Protein AF-A0A7V8LJT0-F1 (afdb_monomer_lite)

Radius of gyration: 13.95 Å; chains: 1; bounding box: 36×23×34 Å

Sequence (64 aa):
RKDGLSRIDEFEARHVEETGTKLLQRSQVVADAVKANKLALVYLTYKLADGRVVLHGHVGDIGE

Secondary structure (DSSP, 8-state):
-------HHHHHHHHHHHHHHHHHHH-HHHHHHHHTTS--EEEEEE-TTT--EEEEEEES----

pLDDT: mean 78.26, std 14.03, range [43.53, 92.12]

Structure (mmCIF, N/CA/C/O backbone):
data_AF-A0A7V8LJT0-F1
#
_entry.id   AF-A0A7V8LJT0-F1
#
loop_
_atom_site.group_PDB
_atom_site.id
_atom_site.type_symbol
_atom_site.label_atom_id
_atom_site.label_alt_id
_atom_site.label_comp_id
_atom_site.label_asym_id
_atom_site.label_entity_id
_atom_site.label_seq_id
_atom_site.pdbx_PDB_ins_code
_atom_site.Cartn_x
_atom_site.Cartn_y
_atom_site.Cartn_z
_atom_site.occupancy
_atom_site.B_iso_or_equiv
_atom_site.auth_seq_id
_atom_site.auth_comp_id
_atom_site.auth_asym_id
_atom_site.auth_atom_id
_atom_site.pdbx_PDB_model_num
ATOM 1 N N . ARG A 1 1 ? 22.902 -12.440 9.993 1.00 43.53 1 ARG A N 1
ATOM 2 C CA . ARG A 1 1 ? 22.884 -13.403 8.868 1.00 43.53 1 ARG A CA 1
ATOM 3 C C . ARG A 1 1 ? 22.205 -12.650 7.730 1.00 43.53 1 ARG A C 1
ATOM 5 O O . ARG A 1 1 ? 21.102 -12.186 7.951 1.00 43.53 1 ARG A O 1
ATOM 12 N N . LYS A 1 2 ? 22.938 -12.290 6.667 1.00 44.66 2 LYS A N 1
ATOM 13 C CA . LYS A 1 2 ? 22.426 -11.434 5.583 1.00 44.66 2 LYS A CA 1
ATOM 14 C C . LYS A 1 2 ? 21.592 -12.319 4.662 1.00 44.66 2 LYS A C 1
ATOM 16 O O . LYS A 1 2 ? 22.174 -13.058 3.874 1.00 44.66 2 LYS A O 1
ATOM 21 N N . ASP A 1 3 ? 20.277 -12.303 4.839 1.00 50.38 3 ASP A N 1
ATOM 22 C CA . ASP A 1 3 ? 19.353 -12.974 3.929 1.00 50.38 3 ASP A CA 1
ATOM 23 C C . ASP A 1 3 ? 19.553 -12.418 2.518 1.00 50.38 3 ASP A C 1
ATOM 25 O O . ASP A 1 3 ? 19.606 -11.204 2.305 1.00 50.38 3 ASP A O 1
ATOM 29 N N . GLY A 1 4 ? 19.805 -13.336 1.587 1.00 49.16 4 GLY A N 1
ATOM 30 C CA . GLY A 1 4 ? 20.251 -13.067 0.227 1.00 49.16 4 GLY A CA 1
ATOM 31 C C . GLY A 1 4 ? 19.181 -12.392 -0.620 1.00 49.16 4 GLY A C 1
ATOM 32 O O . GLY A 1 4 ? 18.549 -13.039 -1.443 1.00 49.16 4 GLY A O 1
ATOM 33 N N . LEU A 1 5 ? 19.019 -11.085 -0.449 1.00 50.00 5 LEU A N 1
ATOM 34 C CA . LEU A 1 5 ? 18.194 -10.246 -1.310 1.00 50.00 5 LEU A CA 1
ATOM 35 C C . LEU A 1 5 ? 19.082 -9.757 -2.451 1.00 50.00 5 LEU A C 1
ATOM 37 O O . LEU A 1 5 ? 19.940 -8.894 -2.266 1.00 50.00 5 LEU A O 1
ATOM 41 N N . SER A 1 6 ? 18.942 -10.391 -3.611 1.00 52.56 6 SER A N 1
ATOM 42 C CA . SER A 1 6 ? 19.801 -10.159 -4.782 1.00 52.56 6 SER A CA 1
ATOM 43 C C . SER A 1 6 ? 19.093 -9.397 -5.902 1.00 52.56 6 SER A C 1
ATOM 45 O O . SER A 1 6 ? 19.701 -9.155 -6.944 1.00 52.56 6 SER A O 1
ATOM 47 N N . ARG A 1 7 ? 17.836 -8.976 -5.701 1.00 58.53 7 ARG A N 1
ATOM 48 C CA . ARG A 1 7 ? 17.075 -8.201 -6.688 1.00 58.53 7 ARG A CA 1
ATOM 49 C C . ARG A 1 7 ? 16.567 -6.897 -6.095 1.00 58.53 7 ARG A C 1
ATOM 51 O O . ARG A 1 7 ? 16.015 -6.867 -4.999 1.00 58.53 7 ARG A O 1
ATOM 58 N N . ILE A 1 8 ? 16.769 -5.821 -6.849 1.00 58.03 8 ILE A N 1
ATOM 59 C CA . ILE A 1 8 ? 16.345 -4.457 -6.511 1.00 58.03 8 ILE A CA 1
ATOM 60 C C . ILE A 1 8 ? 14.830 -4.417 -6.250 1.00 58.03 8 ILE A C 1
ATOM 62 O O . ILE A 1 8 ? 14.398 -3.763 -5.304 1.00 58.03 8 ILE A O 1
ATOM 66 N N . ASP A 1 9 ? 14.055 -5.222 -6.982 1.00 56.16 9 ASP A N 1
ATOM 67 C CA . ASP A 1 9 ? 12.598 -5.318 -6.848 1.00 56.16 9 ASP A CA 1
ATOM 68 C C . ASP A 1 9 ? 12.147 -5.743 -5.432 1.00 56.16 9 ASP A C 1
ATOM 70 O O . ASP A 1 9 ? 11.135 -5.262 -4.924 1.00 56.16 9 ASP A O 1
ATOM 74 N N . GLU A 1 10 ? 12.911 -6.612 -4.755 1.00 58.09 10 GLU A N 1
ATOM 75 C CA . GLU A 1 10 ? 12.595 -7.079 -3.393 1.00 58.09 10 GLU A CA 1
ATOM 76 C C . GLU A 1 10 ? 12.865 -5.995 -2.335 1.00 58.09 10 GLU A C 1
ATOM 78 O O . GLU A 1 10 ? 12.224 -5.960 -1.282 1.00 58.09 10 GLU A O 1
ATOM 83 N N . PHE A 1 11 ? 13.801 -5.080 -2.607 1.00 59.78 11 PHE A N 1
ATOM 84 C CA . PHE A 1 11 ? 14.023 -3.910 -1.758 1.00 59.78 11 PHE A CA 1
ATOM 85 C C . PHE A 1 11 ? 12.934 -2.854 -1.959 1.00 59.78 11 PHE A C 1
ATOM 87 O O . PHE A 1 11 ? 12.510 -2.248 -0.976 1.00 59.78 11 PHE A O 1
ATOM 94 N N . GLU A 1 12 ? 12.467 -2.656 -3.193 1.00 58.91 12 GLU A N 1
ATOM 95 C CA . GLU A 1 12 ? 11.393 -1.708 -3.508 1.00 58.91 12 GLU A CA 1
ATOM 96 C C . GLU A 1 12 ? 10.069 -2.131 -2.868 1.00 58.91 12 GLU A C 1
ATOM 98 O O . GLU A 1 12 ? 9.441 -1.324 -2.184 1.00 58.91 12 GLU A O 1
ATOM 103 N N . ALA A 1 13 ? 9.698 -3.408 -2.991 1.00 64.19 13 ALA A N 1
ATOM 104 C CA . ALA A 1 13 ? 8.496 -3.959 -2.367 1.00 64.19 13 ALA A CA 1
ATOM 105 C C . ALA A 1 13 ? 8.476 -3.722 -0.845 1.00 64.19 13 ALA A C 1
ATOM 107 O O . ALA A 1 13 ? 7.516 -3.174 -0.298 1.00 64.19 13 ALA A O 1
ATOM 108 N N . ARG A 1 14 ? 9.589 -4.034 -0.168 1.00 66.06 14 ARG A N 1
ATOM 109 C CA . ARG A 1 14 ? 9.733 -3.826 1.279 1.00 66.06 14 ARG A CA 1
ATOM 110 C C . ARG A 1 14 ? 9.742 -2.343 1.667 1.00 66.06 14 ARG A C 1
ATOM 112 O O . ARG A 1 14 ? 9.223 -1.983 2.719 1.00 66.06 14 ARG A O 1
ATOM 119 N N . HIS A 1 15 ? 10.300 -1.460 0.837 1.00 69.44 15 HIS A N 1
ATOM 120 C CA . HIS A 1 15 ? 10.310 -0.023 1.124 1.00 69.44 15 HIS A CA 1
ATOM 121 C C . HIS A 1 15 ? 8.900 0.589 1.116 1.00 69.44 15 HIS A C 1
ATOM 123 O O . HIS A 1 15 ? 8.583 1.459 1.936 1.00 69.44 15 HIS A O 1
ATOM 129 N N . VAL A 1 16 ? 8.041 0.121 0.209 1.00 67.44 16 VAL A N 1
ATOM 130 C CA . VAL A 1 16 ? 6.649 0.575 0.119 1.00 67.44 16 VAL A CA 1
ATOM 131 C C . VAL A 1 16 ? 5.856 0.126 1.357 1.00 67.44 16 VAL A C 1
ATOM 133 O O . VAL A 1 16 ? 5.150 0.938 1.960 1.00 67.44 16 VAL A O 1
ATOM 136 N N . GLU A 1 17 ? 6.058 -1.110 1.816 1.00 70.50 17 GLU A N 1
ATOM 137 C CA . GLU A 1 17 ? 5.436 -1.638 3.039 1.00 70.50 17 GLU A CA 1
ATOM 138 C C . GLU A 1 17 ? 5.913 -0.913 4.317 1.00 70.50 17 GLU A C 1
ATOM 140 O O . GLU A 1 17 ? 5.110 -0.524 5.176 1.00 70.50 17 GLU A O 1
ATOM 145 N N . GLU A 1 18 ? 7.218 -0.645 4.435 1.00 76.75 18 GLU A N 1
ATOM 146 C CA . GLU A 1 18 ? 7.778 0.129 5.552 1.00 76.75 18 GLU A CA 1
ATOM 147 C C . GLU A 1 18 ? 7.212 1.555 5.607 1.00 76.75 18 GLU A C 1
ATOM 149 O O . GLU A 1 18 ? 7.015 2.121 6.689 1.00 76.75 18 GLU A O 1
ATOM 154 N N . THR A 1 19 ? 6.940 2.151 4.446 1.00 75.75 19 THR A N 1
ATOM 155 C CA . THR A 1 19 ? 6.345 3.486 4.354 1.00 75.75 19 THR A CA 1
ATOM 156 C C . THR A 1 19 ? 4.896 3.480 4.836 1.00 75.75 19 THR A C 1
ATOM 158 O O . THR A 1 19 ? 4.520 4.343 5.634 1.00 75.75 19 THR A O 1
ATOM 161 N N . GLY A 1 20 ? 4.100 2.482 4.443 1.00 73.44 20 GLY A N 1
ATOM 162 C CA . GLY A 1 20 ? 2.738 2.315 4.958 1.00 73.44 20 GLY A CA 1
ATOM 163 C C . GLY A 1 20 ? 2.691 2.092 6.465 1.00 73.44 20 GLY A C 1
ATOM 164 O O . GLY A 1 20 ? 1.898 2.719 7.170 1.00 73.44 20 GLY A O 1
ATOM 165 N N . THR A 1 21 ? 3.622 1.293 6.985 1.00 78.56 21 THR A N 1
ATOM 166 C CA . THR A 1 21 ? 3.768 1.067 8.429 1.00 78.56 21 THR A CA 1
ATOM 167 C C . THR A 1 21 ? 4.073 2.368 9.178 1.00 78.56 21 THR A C 1
ATOM 169 O O . THR A 1 21 ? 3.453 2.658 10.202 1.00 78.56 21 THR A O 1
ATOM 172 N N . LYS A 1 22 ? 4.974 3.210 8.653 1.00 81.06 22 LYS A N 1
ATOM 173 C CA . LYS A 1 22 ? 5.270 4.532 9.239 1.00 81.06 22 LYS A CA 1
ATOM 174 C C . LYS A 1 22 ? 4.071 5.479 9.179 1.00 81.06 22 LYS A C 1
ATOM 176 O O . LYS A 1 22 ? 3.884 6.267 10.106 1.00 81.06 22 LYS A O 1
ATOM 181 N N . LEU A 1 23 ? 3.264 5.410 8.120 1.00 80.75 23 LEU A N 1
ATOM 182 C CA . LEU A 1 23 ? 2.047 6.210 7.983 1.00 80.75 23 LEU A CA 1
ATOM 183 C C . LEU A 1 23 ? 1.027 5.850 9.076 1.00 80.75 23 LEU A C 1
ATOM 185 O O . LEU A 1 23 ? 0.499 6.740 9.741 1.00 80.75 23 LEU A O 1
ATOM 189 N N . LEU A 1 24 ? 0.826 4.551 9.315 1.00 79.88 24 LEU A N 1
ATOM 190 C CA . LEU A 1 24 ? -0.044 4.034 10.375 1.00 79.88 24 LEU A CA 1
ATOM 191 C C . LEU A 1 24 ? 0.471 4.381 11.778 1.00 79.88 24 LEU A C 1
ATOM 193 O O . LEU A 1 24 ? -0.317 4.691 12.664 1.00 79.88 24 LEU A O 1
ATOM 197 N N . GLN A 1 25 ? 1.789 4.370 11.987 1.00 81.75 25 GLN A N 1
ATOM 198 C CA . GLN A 1 25 ? 2.389 4.726 13.279 1.00 81.75 25 GLN A CA 1
ATOM 199 C C . GLN A 1 25 ? 2.321 6.227 13.589 1.00 81.75 25 GLN A C 1
ATOM 201 O O . GLN A 1 25 ? 2.279 6.604 14.757 1.00 81.75 25 GLN A O 1
ATOM 206 N N . ARG A 1 26 ? 2.355 7.093 12.568 1.00 86.81 26 ARG A N 1
ATOM 207 C CA . ARG A 1 26 ? 2.407 8.555 12.751 1.00 86.81 26 ARG A CA 1
ATOM 208 C C . ARG A 1 26 ? 1.049 9.242 12.655 1.00 86.81 26 ARG A C 1
ATOM 210 O O . ARG A 1 26 ? 0.911 10.344 13.177 1.00 86.81 26 ARG A O 1
ATOM 217 N N . SER A 1 27 ? 0.067 8.630 11.994 1.00 88.31 27 SER A N 1
ATOM 218 C CA . SER A 1 27 ? -1.267 9.204 11.816 1.00 88.31 27 SER A CA 1
ATOM 219 C C . SER A 1 27 ? -2.332 8.339 12.478 1.00 88.31 27 SER A C 1
ATOM 221 O O . SER A 1 27 ? -2.774 7.332 11.923 1.00 88.31 27 SER A O 1
ATOM 223 N N . GLN A 1 28 ? -2.794 8.782 13.649 1.00 86.06 28 GLN A N 1
ATOM 224 C CA . GLN A 1 28 ? -3.871 8.115 14.380 1.00 86.06 28 GLN A CA 1
ATOM 225 C C . GLN A 1 28 ? -5.166 8.058 13.553 1.00 86.06 28 GLN A C 1
ATOM 227 O O . GLN A 1 28 ? -5.845 7.041 13.548 1.00 86.06 28 GLN A O 1
ATOM 232 N N . VAL A 1 29 ? -5.454 9.105 12.768 1.00 91.88 29 VAL A N 1
ATOM 233 C CA . VAL A 1 29 ? -6.630 9.165 11.881 1.00 91.88 29 VAL A CA 1
ATOM 234 C C . VAL A 1 29 ? -6.613 8.035 10.851 1.00 91.88 29 VAL A C 1
ATOM 236 O O . VAL A 1 29 ? -7.634 7.391 10.622 1.00 91.88 29 VAL A O 1
ATOM 239 N N . VAL A 1 30 ? -5.454 7.776 10.241 1.00 86.25 30 VAL A N 1
ATOM 240 C CA . VAL A 1 30 ? -5.314 6.711 9.239 1.00 86.25 30 VAL A CA 1
ATOM 241 C C . VAL A 1 30 ? -5.381 5.341 9.906 1.00 86.25 30 VAL A C 1
ATOM 243 O O . VAL A 1 30 ? -6.096 4.466 9.424 1.00 86.25 30 VAL A O 1
ATOM 246 N N . ALA A 1 31 ? -4.712 5.166 11.048 1.00 86.19 31 ALA A N 1
ATOM 247 C CA . ALA A 1 31 ? -4.769 3.919 11.803 1.00 86.19 31 ALA A CA 1
ATOM 248 C C . ALA A 1 31 ? -6.196 3.567 12.251 1.00 86.19 31 ALA A C 1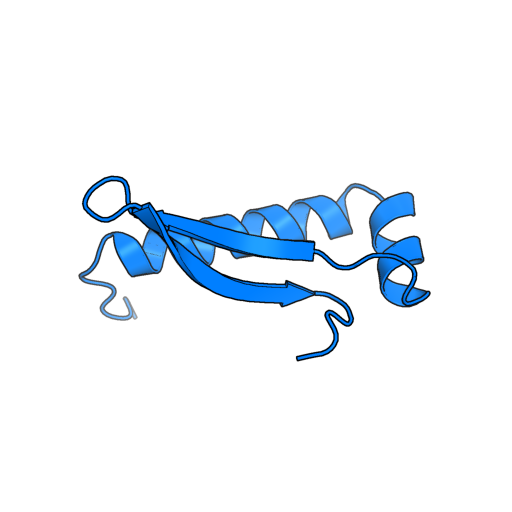
ATOM 250 O O . ALA A 1 31 ? -6.619 2.419 12.117 1.00 86.19 31 ALA A O 1
ATOM 251 N N . ASP A 1 32 ? -6.950 4.543 12.751 1.00 89.38 32 ASP A N 1
ATOM 252 C CA . ASP A 1 32 ? -8.313 4.331 13.230 1.00 89.38 32 ASP A CA 1
ATOM 253 C C . ASP A 1 32 ? -9.285 4.080 12.069 1.00 89.38 32 ASP A C 1
ATOM 255 O O . ASP A 1 32 ? -10.155 3.217 12.176 1.00 89.38 32 ASP A O 1
ATOM 259 N N . ALA A 1 33 ? -9.111 4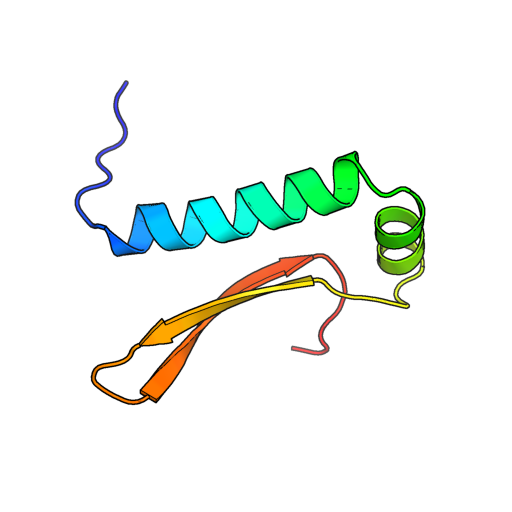.759 10.929 1.00 89.12 33 ALA A N 1
ATOM 260 C CA . ALA A 1 33 ? -9.911 4.514 9.729 1.00 89.12 33 ALA A CA 1
ATOM 261 C C . ALA A 1 33 ? -9.690 3.106 9.153 1.00 89.12 33 ALA A C 1
ATOM 263 O O . ALA A 1 33 ? -10.654 2.453 8.752 1.00 89.12 33 ALA A O 1
ATOM 264 N N . VAL A 1 34 ? -8.445 2.621 9.165 1.00 88.25 34 VAL A N 1
ATOM 265 C CA . VAL A 1 34 ? -8.098 1.255 8.744 1.00 88.25 34 VAL A CA 1
ATOM 266 C C . VAL A 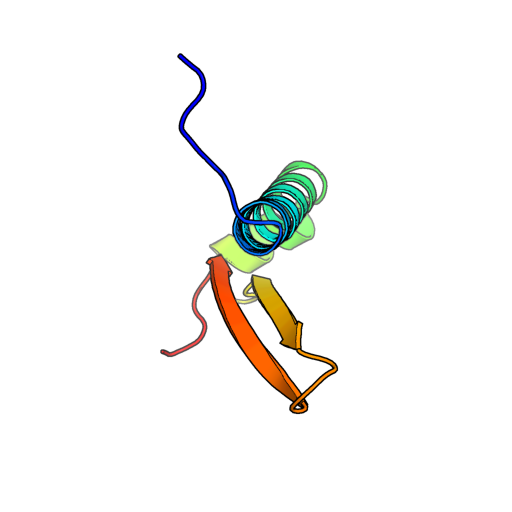1 34 ? -8.672 0.220 9.705 1.00 88.25 34 VAL A C 1
ATOM 268 O O . VAL A 1 34 ? -9.317 -0.726 9.268 1.00 88.25 34 VAL A O 1
ATOM 271 N N . LYS A 1 35 ? -8.534 0.425 11.023 1.00 87.19 35 LYS A N 1
ATOM 272 C CA . LYS A 1 35 ? -9.157 -0.450 12.034 1.00 87.19 35 LYS A CA 1
ATOM 273 C C . LYS A 1 35 ? -10.681 -0.486 11.9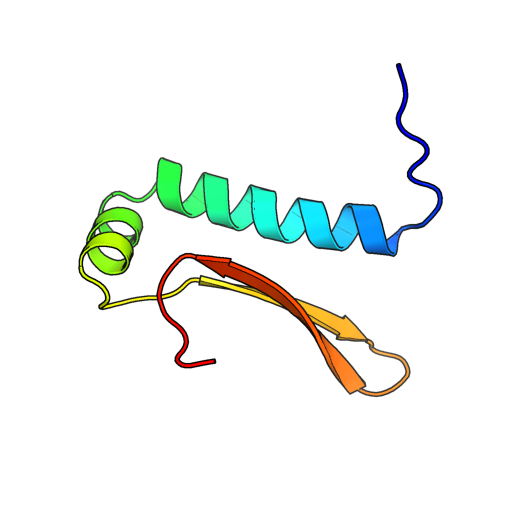28 1.00 87.19 35 LYS A C 1
ATOM 275 O O . LYS A 1 35 ? -11.289 -1.507 12.223 1.00 87.19 35 LYS A O 1
ATOM 280 N N . ALA A 1 36 ? -11.296 0.624 11.527 1.00 92.12 36 ALA A N 1
ATOM 281 C CA . ALA A 1 36 ? -12.734 0.720 11.310 1.00 92.12 36 ALA A CA 1
ATOM 282 C C . ALA A 1 36 ? -13.192 0.141 9.957 1.00 92.12 36 ALA A C 1
ATOM 284 O O . ALA A 1 36 ? -14.370 0.289 9.631 1.00 92.12 36 ALA A O 1
ATOM 285 N N . ASN A 1 37 ? -12.295 -0.465 9.163 1.00 88.81 37 ASN A N 1
ATOM 286 C CA . ASN A 1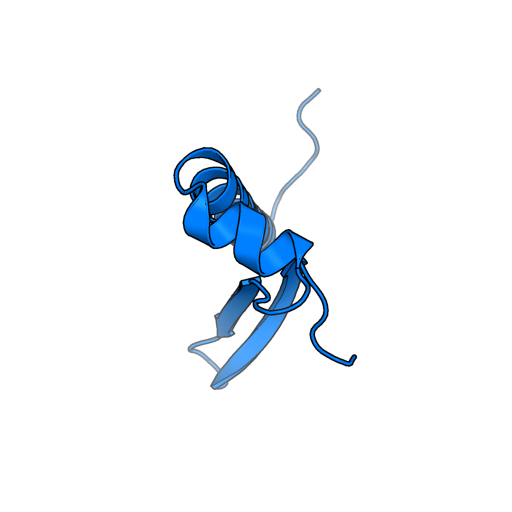 37 ? -12.557 -0.926 7.793 1.00 88.81 37 ASN A CA 1
ATOM 287 C C . ASN A 1 37 ? -13.155 0.164 6.882 1.00 88.81 37 ASN A C 1
ATOM 289 O O . ASN A 1 37 ? -13.942 -0.112 5.982 1.00 88.81 37 ASN A O 1
ATOM 293 N N . LYS A 1 38 ? -12.796 1.431 7.116 1.00 91.19 38 LYS A N 1
ATOM 294 C CA . LYS A 1 38 ? -13.207 2.575 6.282 1.00 91.19 38 LYS A CA 1
ATOM 295 C C . LYS A 1 38 ? -12.126 3.003 5.292 1.00 91.19 38 LYS A C 1
ATOM 297 O O . LYS A 1 38 ? -12.372 3.874 4.463 1.00 91.19 38 LYS A O 1
ATOM 302 N N . LEU A 1 39 ? -10.926 2.444 5.422 1.00 90.88 39 LEU A N 1
ATOM 303 C CA . LEU A 1 39 ? -9.756 2.762 4.618 1.00 90.88 39 LEU A CA 1
ATOM 304 C C . LEU A 1 39 ? -8.877 1.517 4.494 1.00 90.88 39 LEU A C 1
ATOM 306 O O . LEU A 1 39 ? -8.733 0.767 5.457 1.00 90.88 39 LEU A O 1
ATOM 310 N N . ALA A 1 40 ? -8.239 1.350 3.342 1.00 89.81 40 ALA A N 1
ATOM 311 C CA . ALA A 1 40 ? -7.170 0.385 3.145 1.00 89.81 40 ALA A CA 1
ATOM 312 C C . ALA A 1 40 ? -5.959 1.073 2.508 1.00 89.81 40 ALA A C 1
ATOM 314 O O . ALA A 1 40 ? -6.098 2.035 1.748 1.00 89.81 40 ALA A O 1
ATOM 315 N N . LEU A 1 41 ? -4.766 0.595 2.847 1.00 87.88 41 LEU A N 1
ATOM 316 C CA . LEU A 1 41 ? -3.510 0.992 2.221 1.00 87.88 41 LEU A CA 1
ATOM 317 C C . LEU A 1 41 ? -3.074 -0.124 1.285 1.00 87.88 41 LEU A C 1
ATOM 319 O O . LEU A 1 41 ? -3.126 -1.288 1.667 1.00 87.88 41 LEU A O 1
ATOM 323 N N . VAL A 1 42 ? -2.599 0.232 0.096 1.00 88.19 42 VAL A N 1
ATOM 324 C CA . VAL A 1 42 ? -2.143 -0.732 -0.909 1.00 88.19 42 VAL A CA 1
ATOM 325 C C . VAL A 1 42 ? -0.721 -0.390 -1.328 1.00 88.19 42 VAL A C 1
ATOM 327 O O . VAL A 1 42 ? -0.392 0.775 -1.560 1.00 88.19 42 VAL A O 1
ATOM 330 N N . TYR A 1 43 ? 0.121 -1.411 -1.420 1.00 85.56 43 TYR A N 1
ATOM 331 C CA . TYR A 1 43 ? 1.525 -1.304 -1.782 1.00 85.56 43 TYR A CA 1
ATOM 332 C C . TYR A 1 43 ? 1.712 -1.783 -3.213 1.00 85.56 43 TYR A C 1
ATOM 334 O O . TYR A 1 43 ? 1.606 -2.975 -3.501 1.00 85.56 43 TYR A O 1
ATOM 342 N N . LEU A 1 44 ? 1.966 -0.839 -4.116 1.00 87.06 44 LEU A N 1
ATOM 343 C CA . LEU A 1 44 ? 2.035 -1.083 -5.551 1.00 87.06 44 LEU A CA 1
ATOM 344 C C . LEU A 1 44 ? 3.370 -0.591 -6.108 1.00 87.06 44 LEU A C 1
ATOM 346 O O . LEU A 1 44 ? 3.839 0.483 -5.727 1.00 87.06 44 LEU A O 1
ATOM 350 N N . THR A 1 45 ? 3.940 -1.326 -7.061 1.00 85.69 45 THR A N 1
ATOM 351 C CA . THR A 1 45 ? 4.977 -0.779 -7.948 1.00 85.69 45 THR A CA 1
ATOM 352 C C . THR A 1 45 ? 4.482 -0.732 -9.385 1.00 85.69 45 THR A C 1
ATOM 354 O O . THR A 1 45 ? 3.705 -1.581 -9.828 1.00 85.69 45 THR A O 1
ATOM 357 N N . TYR A 1 46 ? 4.925 0.291 -10.114 1.00 88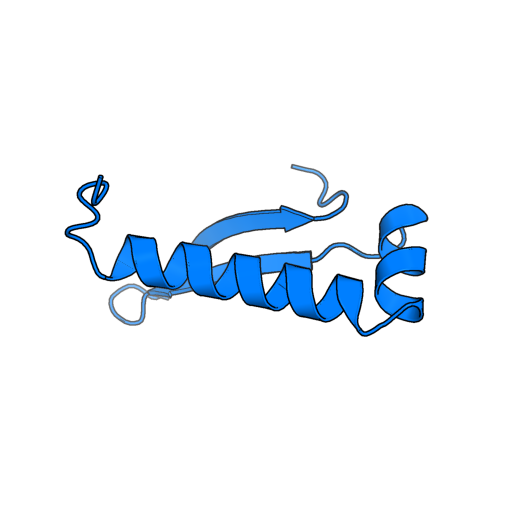.06 46 TYR A N 1
ATOM 358 C CA . TYR A 1 46 ? 4.608 0.478 -11.523 1.00 88.06 46 TYR A CA 1
ATOM 359 C C . TYR A 1 46 ? 5.820 0.119 -12.378 1.00 88.06 46 TYR A C 1
ATOM 361 O O . TYR A 1 46 ? 6.883 0.732 -12.261 1.00 88.06 46 TYR A O 1
ATOM 369 N N . LYS A 1 47 ? 5.659 -0.858 -13.268 1.00 86.38 47 LYS A N 1
ATOM 370 C CA . LYS A 1 47 ? 6.688 -1.240 -14.231 1.00 86.38 47 LYS A CA 1
ATOM 371 C C . LYS A 1 47 ? 6.624 -0.316 -15.437 1.00 86.38 47 LYS A C 1
ATOM 373 O O . LYS A 1 47 ? 5.765 -0.457 -16.300 1.00 86.38 47 LYS A O 1
ATOM 378 N N . LEU A 1 48 ? 7.579 0.607 -15.533 1.00 89.12 48 LEU A N 1
ATOM 379 C CA . LEU A 1 48 ? 7.662 1.559 -16.650 1.00 89.12 48 LEU A CA 1
ATOM 380 C C . LEU A 1 48 ? 7.814 0.874 -18.020 1.00 89.12 48 LEU A C 1
ATOM 382 O O . LEU A 1 48 ? 7.366 1.419 -19.022 1.00 89.12 48 LEU A O 1
ATOM 386 N N . ALA A 1 49 ? 8.434 -0.310 -18.066 1.00 86.00 49 ALA A N 1
ATOM 387 C CA . ALA A 1 49 ? 8.735 -1.017 -19.311 1.00 86.00 49 ALA A CA 1
ATOM 388 C C . ALA A 1 49 ? 7.493 -1.577 -20.024 1.00 86.00 49 ALA A C 1
ATOM 390 O O . ALA A 1 49 ? 7.471 -1.644 -21.249 1.00 86.00 49 ALA A O 1
ATOM 391 N N . ASP A 1 50 ? 6.479 -2.002 -19.272 1.00 89.69 50 ASP A N 1
ATOM 392 C CA . ASP A 1 50 ? 5.290 -2.663 -19.818 1.00 89.69 50 ASP A CA 1
ATOM 393 C C . ASP A 1 50 ? 3.968 -2.135 -19.241 1.00 89.69 50 ASP A C 1
ATOM 395 O O . ASP A 1 50 ? 2.901 -2.668 -19.537 1.00 89.69 50 ASP A O 1
ATOM 399 N N . GLY A 1 51 ? 4.031 -1.076 -18.432 1.00 91.44 51 GLY A N 1
ATOM 400 C CA . GLY A 1 51 ? 2.881 -0.400 -17.843 1.00 91.44 51 GLY A CA 1
ATOM 401 C C . GLY A 1 51 ? 2.140 -1.212 -16.784 1.00 91.44 51 GLY A C 1
ATOM 402 O O . GLY A 1 51 ? 1.037 -0.833 -16.387 1.00 91.44 51 GLY A O 1
ATOM 403 N N . ARG A 1 52 ? 2.701 -2.339 -16.330 1.00 90.69 52 ARG A N 1
ATOM 404 C CA . ARG A 1 52 ? 2.021 -3.211 -15.371 1.00 90.69 52 ARG A CA 1
ATOM 405 C C . ARG A 1 52 ? 2.160 -2.702 -13.946 1.00 90.69 52 ARG A C 1
ATOM 407 O O . ARG A 1 52 ? 3.237 -2.307 -13.503 1.00 90.69 52 ARG A O 1
ATOM 414 N N . VAL A 1 53 ? 1.058 -2.791 -13.212 1.00 89.56 53 VAL A N 1
ATOM 415 C CA . VAL A 1 53 ? 1.017 -2.578 -11.766 1.00 89.56 53 VAL A CA 1
ATOM 416 C C . VAL A 1 53 ? 1.207 -3.926 -11.081 1.00 89.56 53 VAL A C 1
ATOM 418 O O . VAL A 1 53 ? 0.545 -4.900 -11.435 1.00 89.56 53 VAL A O 1
ATOM 421 N N . VAL A 1 54 ? 2.117 -3.985 -10.115 1.00 87.56 54 VAL A N 1
ATOM 422 C CA . VAL A 1 54 ? 2.342 -5.170 -9.283 1.00 87.56 54 VAL A CA 1
ATOM 423 C C . VAL A 1 54 ? 1.907 -4.858 -7.862 1.00 87.56 54 VAL A C 1
ATOM 425 O O . VAL A 1 54 ? 2.407 -3.905 -7.262 1.00 87.56 54 VAL A O 1
ATOM 428 N N . LEU A 1 55 ? 0.976 -5.662 -7.346 1.00 87.19 55 LEU A N 1
ATOM 429 C CA . LEU A 1 55 ? 0.573 -5.648 -5.946 1.00 87.19 55 LEU A CA 1
ATOM 430 C C . LEU A 1 55 ? 1.608 -6.392 -5.104 1.00 87.19 55 LEU A C 1
ATOM 432 O O . LEU A 1 55 ? 1.932 -7.541 -5.393 1.00 87.19 55 LEU A O 1
ATOM 436 N N . HIS A 1 56 ? 2.110 -5.727 -4.067 1.00 84.81 56 HIS A N 1
ATOM 437 C CA . HIS A 1 56 ? 3.061 -6.302 -3.109 1.00 84.81 56 HIS A CA 1
ATOM 438 C C . HIS A 1 56 ? 2.421 -6.607 -1.759 1.00 84.81 56 HIS A C 1
ATOM 440 O O . HIS A 1 56 ? 2.898 -7.477 -1.041 1.00 84.81 56 HIS A O 1
ATOM 446 N N . GLY A 1 57 ? 1.340 -5.910 -1.415 1.00 84.94 57 GLY A N 1
ATOM 447 C CA . GLY A 1 57 ? 0.592 -6.143 -0.187 1.00 84.94 57 GLY A CA 1
ATOM 448 C C . GLY A 1 57 ? -0.424 -5.043 0.084 1.00 84.94 57 GLY A C 1
ATOM 449 O O . GLY A 1 57 ? -0.514 -4.056 -0.650 1.00 84.94 57 GLY A O 1
ATOM 450 N N . HIS A 1 58 ? -1.182 -5.207 1.159 1.00 88.81 58 HIS A N 1
ATOM 451 C CA . HIS A 1 58 ? -2.160 -4.228 1.609 1.00 88.81 58 HIS A CA 1
ATOM 452 C C . HIS A 1 58 ? -2.327 -4.287 3.132 1.00 88.81 58 HIS A C 1
ATOM 454 O O . HIS A 1 58 ? -1.957 -5.264 3.782 1.00 88.81 58 HIS A O 1
ATOM 460 N N . VAL A 1 59 ? -2.889 -3.225 3.707 1.00 86.75 59 VAL A N 1
ATOM 461 C CA . VAL A 1 59 ? -3.339 -3.180 5.101 1.00 86.75 59 VAL A CA 1
ATOM 462 C C . VAL A 1 59 ? -4.776 -2.679 5.124 1.00 86.75 59 VAL A C 1
ATOM 464 O O . VAL A 1 59 ? -5.054 -1.588 4.630 1.00 86.75 59 VAL A O 1
ATOM 467 N N . GLY A 1 60 ? -5.669 -3.456 5.733 1.00 86.25 60 GLY A N 1
ATOM 468 C CA . GLY A 1 60 ? -7.116 -3.260 5.622 1.00 86.25 60 GLY A CA 1
ATOM 469 C C . GLY A 1 60 ? -7.714 -4.095 4.489 1.00 86.25 60 GLY A C 1
ATOM 470 O O . GLY A 1 60 ? -6.986 -4.745 3.739 1.00 86.25 60 GLY A O 1
ATOM 471 N N . ASP A 1 61 ? -9.039 -4.103 4.401 1.00 87.44 61 ASP A N 1
ATOM 472 C CA . ASP A 1 61 ? -9.783 -4.887 3.414 1.00 87.44 61 ASP A CA 1
ATOM 473 C C . ASP A 1 61 ? -9.850 -4.170 2.054 1.00 87.44 61 ASP A C 1
ATOM 475 O O . ASP A 1 61 ? -10.196 -2.988 1.987 1.00 87.44 61 ASP A O 1
ATOM 479 N N . ILE A 1 62 ? -9.510 -4.889 0.980 1.00 88.31 62 ILE A N 1
ATOM 480 C CA . ILE A 1 62 ? -9.573 -4.413 -0.412 1.00 88.31 62 ILE A CA 1
ATOM 481 C C . ILE A 1 62 ? -10.541 -5.231 -1.284 1.00 88.31 62 ILE A C 1
ATOM 483 O O . ILE A 1 62 ? -10.678 -4.924 -2.467 1.00 88.31 62 ILE A O 1
ATOM 487 N N . GLY A 1 63 ? -11.234 -6.224 -0.711 1.00 84.00 63 GLY A N 1
ATOM 488 C CA . GLY A 1 63 ? -12.214 -7.052 -1.419 1.00 84.00 63 GLY A CA 1
ATOM 489 C C . GLY A 1 63 ? -11.626 -8.020 -2.453 1.00 84.00 63 GLY A C 1
ATOM 490 O O . GLY A 1 63 ? -12.301 -8.298 -3.445 1.00 84.00 63 GLY A O 1
ATOM 491 N N . GLU A 1 64 ? -10.387 -8.481 -2.247 1.00 59.59 64 GLU A N 1
ATOM 492 C CA . GLU A 1 64 ? -9.743 -9.527 -3.065 1.00 59.59 64 GLU A CA 1
ATOM 493 C C . GLU A 1 64 ? -10.280 -10.935 -2.752 1.00 59.59 64 GLU A C 1
ATOM 495 O O . GLU A 1 64 ? -10.580 -11.213 -1.565 1.00 59.59 64 GLU A O 1
#

Foldseek 3Di:
DDDDPPDPVVVLLVVQVVVVVVVLVPDVPQVVCQVVLNDKAWRWDADPVPRDIDTSDMRHDPPD

Organism: NCBI:txid83262

InterPro domains:
  IPR036874 Carbonic anhydrase superfamily [G3DSA:3.40.1050.10] (1-64)